Protein AF-A0A7C8MX41-F1 (afdb_monomer)

Secondary structure (DSSP, 8-state):
-------------------------SSSS-----HHHHHHHHHHHHHHHHHHTHHHHHHHHHHHTT-SSSHHHHTHHHHHHHHHHHHHH--HHHHHHHHHHHHHHHHHHHHHHHHHHHHHHHHHHHHHHHTTPPPPPHHHHHHHHHHHHSPP--S---PPPPGGGG---

Structure (mmCIF, N/CA/C/O backbone):
data_AF-A0A7C8MX41-F1
#
_entry.id   AF-A0A7C8MX41-F1
#
loop_
_atom_site.group_PDB
_atom_site.id
_atom_site.type_symbol
_atom_site.label_atom_id
_atom_site.label_alt_id
_atom_site.label_comp_id
_atom_site.label_asym_id
_atom_site.label_entity_id
_atom_site.label_seq_id
_atom_site.pdbx_PDB_ins_code
_atom_site.Cartn_x
_atom_site.Cartn_y
_atom_site.Cartn_z
_atom_site.occupancy
_atom_site.B_iso_or_equiv
_atom_site.auth_seq_id
_atom_site.auth_comp_id
_atom_site.auth_asym_id
_atom_site.auth_atom_id
_atom_site.pdbx_PDB_model_num
ATOM 1 N N . MET A 1 1 ? -53.679 -33.938 -28.945 1.00 41.41 1 MET A N 1
ATOM 2 C CA . MET A 1 1 ? -52.933 -34.762 -27.973 1.00 41.41 1 MET A CA 1
ATOM 3 C C . MET A 1 1 ? -52.220 -33.816 -27.026 1.00 41.41 1 MET A C 1
ATOM 5 O O . MET A 1 1 ? -51.396 -33.036 -27.479 1.00 41.41 1 MET A O 1
ATOM 9 N N . ALA A 1 2 ? -52.628 -33.807 -25.759 1.00 43.94 2 ALA A N 1
ATOM 10 C CA . ALA A 1 2 ? -51.945 -33.098 -24.685 1.00 43.94 2 ALA A CA 1
ATOM 11 C C . ALA A 1 2 ? -50.710 -33.892 -24.237 1.00 43.94 2 ALA A C 1
ATOM 13 O O . ALA A 1 2 ? -50.791 -35.120 -24.181 1.00 43.94 2 ALA A O 1
ATOM 14 N N . SER A 1 3 ? -49.621 -33.206 -23.879 1.00 41.03 3 SER A N 1
ATOM 15 C CA . SER A 1 3 ? -48.686 -33.615 -22.817 1.00 41.03 3 SER A CA 1
ATOM 16 C C . SER A 1 3 ? -47.558 -32.599 -22.617 1.00 41.03 3 SER A C 1
ATOM 18 O O . SER A 1 3 ? -46.949 -32.178 -23.591 1.00 41.03 3 SER A O 1
ATOM 20 N N . ALA A 1 4 ? -47.333 -32.291 -21.330 1.00 43.72 4 ALA A N 1
ATOM 21 C CA . ALA A 1 4 ? -46.097 -31.924 -20.619 1.00 43.72 4 ALA A CA 1
ATOM 22 C C . ALA A 1 4 ? -45.197 -30.818 -21.220 1.00 43.72 4 ALA A C 1
ATOM 24 O O . ALA A 1 4 ? -44.755 -30.895 -22.352 1.00 43.72 4 ALA A O 1
ATOM 25 N N . GLY A 1 5 ? -44.848 -29.747 -20.506 1.00 37.25 5 GLY A N 1
ATOM 26 C CA . GLY A 1 5 ? -44.386 -29.722 -19.118 1.00 37.25 5 GLY A CA 1
ATOM 27 C C . GLY A 1 5 ? -42.867 -29.526 -19.125 1.00 37.25 5 GLY A C 1
ATOM 28 O O . GLY A 1 5 ? -42.131 -30.468 -19.382 1.00 37.25 5 GLY A O 1
ATOM 29 N N . GLY A 1 6 ? -42.410 -28.301 -18.866 1.00 35.06 6 GLY A N 1
ATOM 30 C CA . GLY A 1 6 ? -40.990 -27.954 -18.805 1.00 35.06 6 GLY A CA 1
ATOM 31 C C . GLY A 1 6 ? -40.817 -26.555 -18.229 1.00 35.06 6 GLY A C 1
ATOM 32 O O . GLY A 1 6 ? -40.815 -25.574 -18.964 1.00 35.06 6 GLY A O 1
ATOM 33 N N . GLY A 1 7 ? -40.780 -26.467 -16.899 1.00 36.16 7 GLY A N 1
ATOM 34 C CA . GLY A 1 7 ? -40.458 -25.238 -16.184 1.00 36.16 7 GLY A CA 1
ATOM 35 C C . GLY A 1 7 ? -38.953 -25.007 -16.203 1.00 36.16 7 GLY A C 1
ATOM 36 O O . GLY A 1 7 ? -38.205 -25.814 -15.655 1.00 36.16 7 GLY A O 1
ATOM 37 N N . ASP A 1 8 ? -38.525 -23.903 -16.807 1.00 38.44 8 ASP A N 1
ATOM 38 C CA . ASP A 1 8 ? -37.132 -23.466 -16.786 1.00 38.44 8 ASP A CA 1
ATOM 39 C C . ASP A 1 8 ? -36.918 -22.538 -15.580 1.00 38.44 8 ASP A C 1
ATOM 41 O O . ASP A 1 8 ? -37.204 -21.339 -15.599 1.00 38.44 8 ASP A O 1
ATOM 45 N N . VAL A 1 9 ? -36.471 -23.134 -14.474 1.00 45.03 9 VAL A N 1
ATOM 46 C CA . VAL A 1 9 ? -35.800 -22.423 -13.384 1.00 45.03 9 VAL A CA 1
ATOM 47 C C . VAL A 1 9 ? -34.364 -22.191 -13.832 1.00 45.03 9 VAL A C 1
ATOM 49 O O . VAL A 1 9 ? -33.586 -23.134 -13.946 1.00 45.03 9 VAL A O 1
ATOM 52 N N . SER A 1 10 ? -33.985 -20.930 -14.035 1.00 40.22 10 SER A N 1
ATOM 53 C CA . SER A 1 10 ? -32.571 -20.582 -14.144 1.00 40.22 10 SER A CA 1
ATOM 54 C C . SER A 1 10 ? -32.270 -19.208 -13.554 1.00 40.22 10 SER A C 1
ATOM 56 O O . SER A 1 10 ? -32.368 -18.166 -14.191 1.00 40.22 10 SER A O 1
ATOM 58 N N . GLY A 1 11 ? -31.881 -19.248 -12.279 1.00 34.44 11 GLY A N 1
ATOM 59 C CA . GLY A 1 11 ? -30.587 -18.706 -11.884 1.00 34.44 11 GLY A CA 1
ATOM 60 C C . GLY A 1 11 ? -30.457 -17.191 -11.810 1.00 34.44 11 GLY A C 1
ATOM 61 O O . GLY A 1 11 ? -29.796 -16.569 -12.635 1.00 34.44 11 GLY A O 1
ATOM 62 N N . ASN A 1 12 ? -30.930 -16.634 -10.697 1.00 46.84 12 ASN A N 1
ATOM 63 C CA . ASN A 1 12 ? -30.376 -15.427 -10.091 1.00 46.84 12 ASN A CA 1
ATOM 64 C C . ASN A 1 12 ? -28.838 -15.535 -9.980 1.00 46.84 12 ASN A C 1
ATOM 66 O O . ASN A 1 12 ? -28.321 -16.200 -9.084 1.00 46.84 12 ASN A O 1
ATOM 70 N N . ARG A 1 13 ? -28.103 -14.856 -10.866 1.00 41.47 13 ARG A N 1
ATOM 71 C CA . ARG A 1 13 ? -26.689 -14.514 -10.661 1.00 41.47 13 ARG A CA 1
ATOM 72 C C . ARG A 1 13 ? -26.553 -12.998 -10.612 1.00 41.47 13 ARG A C 1
ATOM 74 O O . ARG A 1 13 ? -26.099 -12.368 -11.561 1.00 41.47 13 ARG A O 1
ATOM 81 N N . LYS A 1 14 ? -26.926 -12.406 -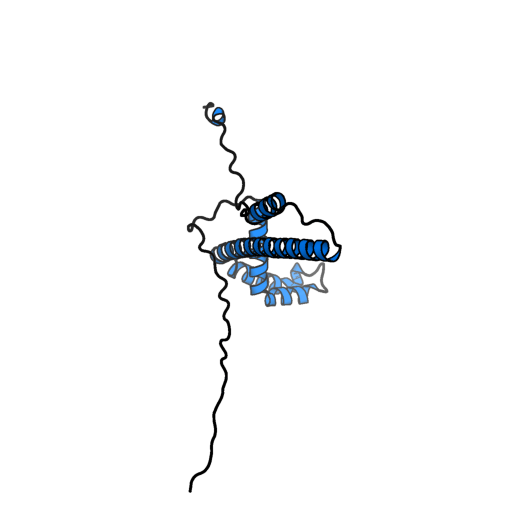9.476 1.00 35.84 14 LYS A N 1
ATOM 82 C CA . LYS A 1 14 ? -26.378 -11.104 -9.081 1.00 35.84 14 LYS A CA 1
ATOM 83 C C . LYS A 1 14 ? -24.910 -11.317 -8.706 1.00 35.84 14 LYS A C 1
ATOM 85 O O . LYS A 1 14 ? -24.591 -11.603 -7.558 1.00 35.84 14 LYS A O 1
ATOM 90 N N . GLY A 1 15 ? -24.034 -11.263 -9.708 1.00 34.91 15 GLY A N 1
ATOM 91 C CA . GLY A 1 15 ? -22.596 -11.137 -9.502 1.00 34.91 15 GLY A CA 1
ATOM 92 C C . GLY A 1 15 ? -22.319 -9.768 -8.895 1.00 34.91 15 GLY A C 1
ATOM 93 O O . GLY A 1 15 ? -22.565 -8.749 -9.534 1.00 34.91 15 GLY A O 1
ATOM 94 N N . GLY A 1 16 ? -21.890 -9.759 -7.634 1.00 36.50 16 GLY A N 1
ATOM 95 C CA . GLY A 1 16 ? -21.531 -8.551 -6.911 1.00 36.50 16 GLY A CA 1
ATOM 96 C C . GLY A 1 16 ? -20.286 -7.909 -7.507 1.00 36.50 16 GLY A C 1
ATOM 97 O O . GLY A 1 16 ? -19.197 -8.471 -7.427 1.00 36.50 16 GLY A O 1
ATOM 98 N N . ALA A 1 17 ? -20.451 -6.711 -8.054 1.00 33.41 17 ALA A N 1
ATOM 99 C CA . ALA A 1 17 ? -19.398 -5.715 -8.035 1.00 33.41 17 ALA A CA 1
ATOM 100 C C . ALA A 1 17 ? -19.534 -4.992 -6.693 1.00 33.41 17 ALA A C 1
ATOM 102 O O . ALA A 1 17 ? -20.446 -4.191 -6.496 1.00 33.41 17 ALA A O 1
ATOM 103 N N . VAL A 1 18 ? -18.675 -5.342 -5.738 1.00 39.62 18 VAL A N 1
ATOM 104 C CA . VAL A 1 18 ? -18.421 -4.468 -4.594 1.00 39.62 18 VAL A CA 1
ATOM 105 C C . VAL A 1 18 ? -17.577 -3.335 -5.165 1.00 39.62 18 VAL A C 1
ATOM 107 O O . VAL A 1 18 ? -16.356 -3.439 -5.243 1.00 39.62 18 VAL A O 1
ATOM 110 N N . GLU A 1 19 ? -18.237 -2.306 -5.695 1.00 37.84 19 GLU A N 1
ATOM 111 C CA . GLU A 1 19 ? -17.582 -1.017 -5.859 1.00 37.84 19 GLU A CA 1
ATOM 112 C C . GLU A 1 19 ? -17.216 -0.557 -4.452 1.00 37.84 19 GLU A C 1
ATOM 114 O O . GLU A 1 19 ? -18.085 -0.304 -3.618 1.00 37.84 19 GLU A O 1
ATOM 119 N N . ASP A 1 20 ? -15.913 -0.574 -4.179 1.00 42.22 20 ASP A N 1
ATOM 120 C CA . ASP A 1 20 ? -15.298 0.025 -3.007 1.00 42.22 20 ASP A CA 1
ATOM 121 C C . ASP A 1 20 ? -15.923 1.409 -2.808 1.00 42.22 20 ASP A C 1
ATOM 123 O O . ASP A 1 20 ? -15.867 2.260 -3.701 1.00 42.22 20 ASP A O 1
ATOM 127 N N . GLU A 1 21 ? -16.626 1.582 -1.690 1.00 43.78 21 GLU A N 1
ATOM 128 C CA . GLU A 1 21 ? -17.338 2.801 -1.329 1.00 43.78 21 GLU A CA 1
ATOM 129 C C . GLU A 1 21 ? -16.295 3.893 -1.061 1.00 43.78 21 GLU A C 1
ATOM 131 O O . GLU A 1 21 ? -15.916 4.166 0.080 1.00 43.78 21 GLU A O 1
ATOM 136 N N . ARG A 1 22 ? -15.773 4.474 -2.150 1.00 51.09 22 ARG A N 1
ATOM 137 C CA . ARG A 1 22 ? -14.782 5.548 -2.138 1.00 51.09 22 ARG A CA 1
ATOM 138 C C . ARG A 1 22 ? -15.382 6.709 -1.369 1.00 51.09 22 ARG A C 1
ATOM 140 O O . ARG A 1 22 ? -16.294 7.389 -1.842 1.00 51.09 22 ARG A O 1
ATOM 147 N N . LEU A 1 23 ? -14.889 6.898 -0.151 1.00 49.38 23 LEU A N 1
ATOM 148 C CA . LEU A 1 23 ? -15.375 7.936 0.741 1.00 49.38 23 LEU A CA 1
ATOM 149 C C . LEU A 1 23 ? -15.191 9.311 0.075 1.00 49.38 23 LEU A C 1
ATOM 151 O O . LEU A 1 23 ? -14.124 9.583 -0.480 1.00 49.38 23 LEU A O 1
ATOM 155 N N . PRO A 1 24 ? -16.197 10.201 0.139 1.00 48.41 24 PRO A N 1
ATOM 156 C CA . PRO A 1 24 ? -16.075 11.545 -0.400 1.00 48.41 24 PRO A CA 1
ATOM 157 C C . PRO A 1 24 ? -15.017 12.312 0.397 1.00 48.41 24 PRO A C 1
ATOM 159 O O . PRO A 1 24 ? -15.198 12.628 1.574 1.00 48.41 24 PRO A O 1
ATOM 162 N N . ILE A 1 25 ? -13.887 12.599 -0.245 1.00 53.09 25 ILE A N 1
ATOM 163 C CA . ILE A 1 25 ? -12.799 13.352 0.376 1.00 53.09 25 ILE A CA 1
ATOM 164 C C . ILE A 1 25 ? -13.235 14.820 0.514 1.00 53.09 25 ILE A C 1
ATOM 166 O O . ILE A 1 25 ? -13.727 15.403 -0.461 1.00 53.09 25 ILE A O 1
ATOM 170 N N . PRO A 1 26 ? -13.042 15.465 1.679 1.00 51.47 26 PRO A N 1
ATOM 171 C CA . PRO A 1 26 ? -13.351 16.877 1.846 1.00 51.47 26 PRO A CA 1
ATOM 172 C C . PRO A 1 26 ? -12.334 17.732 1.075 1.00 51.47 26 PRO A C 1
ATOM 174 O O . PRO A 1 26 ? -11.225 17.980 1.539 1.00 51.47 26 PRO A O 1
ATOM 177 N N . SER A 1 27 ? -12.758 18.232 -0.087 1.00 49.19 27 SER A N 1
ATOM 178 C CA . SER A 1 27 ? -12.031 19.150 -0.979 1.00 49.19 27 SER A CA 1
ATOM 179 C C . SER A 1 27 ? -10.771 18.586 -1.656 1.00 49.19 27 SER A C 1
ATOM 181 O O . SER A 1 27 ? -10.037 17.767 -1.117 1.00 49.19 27 SER A O 1
ATOM 183 N N . ARG A 1 28 ? -10.483 19.096 -2.861 1.00 55.78 28 ARG A N 1
ATOM 184 C CA . ARG A 1 28 ? -9.275 18.801 -3.660 1.00 55.78 28 ARG A CA 1
ATOM 185 C C . ARG A 1 28 ? -7.958 19.253 -3.009 1.00 55.78 28 ARG A C 1
ATOM 187 O O . ARG A 1 28 ? -6.903 19.083 -3.611 1.00 55.78 28 ARG A O 1
ATOM 194 N N . ASN A 1 29 ? -8.010 19.867 -1.828 1.00 54.84 29 ASN A N 1
ATOM 195 C CA . ASN A 1 29 ? -6.825 20.228 -1.070 1.00 54.84 29 ASN A CA 1
ATOM 196 C C . ASN A 1 29 ? -6.519 19.090 -0.082 1.00 54.84 29 ASN A C 1
ATOM 198 O O . ASN A 1 29 ? -7.325 18.866 0.825 1.00 54.84 29 ASN A O 1
ATOM 202 N N . PRO A 1 30 ? -5.406 18.351 -0.243 1.00 64.06 30 PRO A N 1
ATOM 203 C CA . PRO A 1 30 ? -5.109 17.223 0.625 1.00 64.06 30 PRO A CA 1
ATOM 204 C C . PRO A 1 30 ? -4.981 17.708 2.070 1.00 64.06 30 PRO A C 1
ATOM 206 O O . PRO A 1 30 ? -4.288 18.688 2.352 1.00 64.06 30 PRO A O 1
ATOM 209 N N . LEU A 1 31 ? -5.655 17.016 2.990 1.00 66.88 31 LEU A N 1
ATOM 210 C CA . LEU A 1 31 ? -5.500 17.256 4.422 1.00 66.88 31 LEU A CA 1
ATOM 211 C C . LEU A 1 31 ? -4.001 17.208 4.770 1.00 66.88 31 LEU A C 1
ATOM 213 O O . LEU A 1 31 ? -3.342 16.236 4.389 1.00 66.88 31 LEU A O 1
ATOM 217 N N . PRO A 1 32 ? -3.444 18.219 5.464 1.00 70.56 32 PRO A N 1
ATOM 218 C CA . PRO A 1 32 ? -2.033 18.216 5.820 1.00 70.56 32 PRO A CA 1
ATOM 219 C C . PRO A 1 32 ? -1.767 17.048 6.774 1.00 70.56 32 PRO A C 1
ATOM 221 O O . PRO A 1 32 ? -2.243 17.022 7.912 1.00 70.56 32 PRO A O 1
ATOM 224 N N . LEU A 1 33 ? -1.035 16.053 6.280 1.00 75.56 33 LEU A N 1
ATOM 225 C CA . LEU A 1 33 ? -0.643 14.873 7.035 1.00 75.56 33 LEU A CA 1
ATOM 226 C C . LEU A 1 33 ? 0.661 15.147 7.792 1.00 75.56 33 LEU A C 1
ATOM 228 O O . LEU A 1 33 ? 1.474 15.982 7.397 1.00 75.56 33 LEU A O 1
ATOM 232 N N . SER A 1 34 ? 0.884 14.440 8.902 1.00 81.94 34 SER A N 1
ATOM 233 C CA . SER A 1 34 ? 2.201 14.455 9.543 1.00 81.94 34 SER A CA 1
ATOM 234 C C . SER A 1 34 ? 3.237 13.786 8.634 1.00 81.94 34 SER A C 1
ATOM 236 O O . SER A 1 34 ? 2.907 12.881 7.870 1.00 81.94 34 SER A O 1
ATOM 238 N N . ALA A 1 35 ? 4.516 14.146 8.767 1.00 83.06 35 ALA A N 1
ATOM 239 C CA . ALA A 1 35 ? 5.590 13.558 7.954 1.00 83.06 35 ALA A CA 1
ATOM 240 C C . ALA A 1 35 ? 5.617 12.012 7.996 1.00 83.06 35 ALA A C 1
ATOM 242 O O . ALA A 1 35 ? 5.874 11.355 6.990 1.00 83.06 35 ALA A O 1
ATOM 243 N N . SER A 1 36 ? 5.293 11.418 9.149 1.00 84.06 36 SER A N 1
ATOM 244 C CA . SER A 1 36 ? 5.164 9.964 9.307 1.00 84.06 36 SER A CA 1
ATOM 245 C C . SER A 1 36 ? 3.974 9.361 8.552 1.00 84.06 36 SER A C 1
ATOM 247 O O . SER A 1 36 ? 4.068 8.240 8.061 1.00 84.06 36 SER A O 1
ATOM 249 N N . GLN A 1 37 ? 2.858 10.084 8.444 1.00 84.75 37 GLN A N 1
ATOM 250 C CA . GLN A 1 37 ? 1.676 9.654 7.695 1.00 84.75 37 GLN A CA 1
ATOM 251 C C . GLN A 1 37 ? 1.937 9.749 6.189 1.00 84.75 37 GLN A C 1
ATOM 253 O O . GLN A 1 37 ? 1.602 8.829 5.450 1.00 84.75 37 GLN A O 1
ATOM 258 N N . GLU A 1 38 ? 2.621 10.801 5.735 1.00 87.31 38 GLU A N 1
ATOM 259 C CA . GLU A 1 38 ? 3.045 10.917 4.336 1.00 87.31 38 GLU A CA 1
ATOM 260 C C . GLU A 1 38 ? 4.023 9.812 3.922 1.00 87.31 38 GLU A C 1
ATOM 262 O O . GLU A 1 38 ? 3.950 9.325 2.796 1.00 87.31 38 GLU A O 1
ATOM 267 N N . ALA A 1 39 ? 4.912 9.375 4.819 1.00 89.00 39 ALA A N 1
ATOM 268 C CA . ALA A 1 39 ? 5.784 8.231 4.558 1.00 89.00 39 ALA A CA 1
ATOM 269 C C . ALA A 1 39 ? 4.976 6.941 4.312 1.00 89.00 39 ALA A C 1
ATOM 271 O O . ALA A 1 39 ? 5.239 6.241 3.338 1.00 89.00 39 ALA A O 1
ATOM 272 N N . GLN A 1 40 ? 3.935 6.683 5.111 1.00 89.94 40 GLN A N 1
ATOM 273 C CA . GLN A 1 40 ? 3.05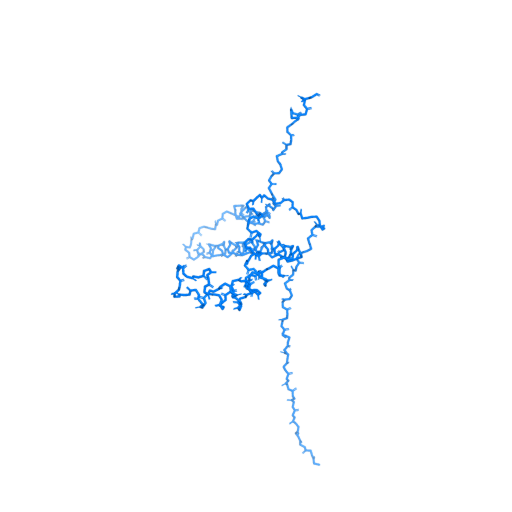3 5.523 4.914 1.00 89.94 40 GLN A CA 1
ATOM 274 C C . GLN A 1 40 ? 2.251 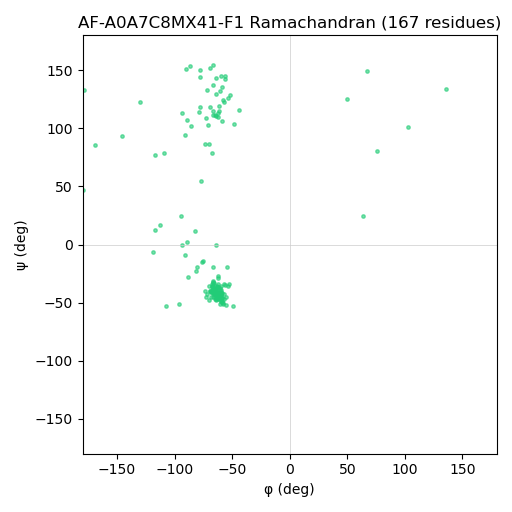5.614 3.610 1.00 89.94 40 GLN A C 1
ATOM 276 O O . GLN A 1 40 ? 2.079 4.617 2.915 1.00 89.94 40 GLN A O 1
ATOM 281 N N . VAL A 1 41 ? 1.792 6.810 3.234 1.00 91.25 41 VAL A N 1
ATOM 282 C CA . VAL A 1 41 ? 1.152 7.028 1.927 1.00 91.25 41 VAL A CA 1
ATOM 283 C C . VAL A 1 41 ? 2.131 6.719 0.791 1.00 91.25 41 VAL A C 1
ATOM 285 O O . VAL A 1 41 ? 1.765 6.042 -0.169 1.00 91.25 41 VAL A O 1
ATOM 288 N N . ARG A 1 42 ? 3.393 7.155 0.903 1.00 91.50 42 ARG A N 1
ATOM 289 C CA . ARG A 1 42 ? 4.438 6.843 -0.088 1.00 91.50 42 ARG A CA 1
ATOM 290 C C . ARG A 1 42 ? 4.713 5.345 -0.184 1.00 91.50 42 ARG A C 1
ATOM 292 O O . ARG A 1 42 ? 5.003 4.859 -1.272 1.00 91.50 42 ARG A O 1
ATOM 299 N N . GLU A 1 43 ? 4.621 4.602 0.915 1.00 92.62 43 GLU A N 1
ATOM 300 C CA . GLU A 1 43 ? 4.744 3.140 0.900 1.00 92.62 43 GLU A CA 1
ATOM 301 C C . GLU A 1 43 ? 3.615 2.485 0.098 1.00 92.62 43 GLU A C 1
ATOM 303 O O . GLU A 1 43 ? 3.903 1.665 -0.776 1.00 92.62 43 GLU A O 1
ATOM 308 N N . VAL A 1 44 ? 2.360 2.895 0.322 1.00 93.00 44 VAL A N 1
ATOM 309 C CA . VAL A 1 44 ? 1.191 2.420 -0.446 1.00 93.00 44 VAL A CA 1
ATOM 310 C C . VAL A 1 44 ? 1.332 2.774 -1.928 1.00 93.00 44 VAL A C 1
ATOM 312 O O . VAL A 1 44 ? 1.165 1.914 -2.793 1.00 93.00 44 VAL A O 1
ATOM 315 N N . PHE A 1 45 ? 1.724 4.013 -2.230 1.00 93.81 45 PHE A N 1
ATOM 316 C CA . PHE A 1 45 ? 1.983 4.473 -3.594 1.00 93.81 45 PHE A CA 1
ATOM 317 C C . PHE A 1 45 ? 3.059 3.628 -4.289 1.00 93.81 45 PHE A C 1
ATOM 319 O O . PHE A 1 45 ? 2.832 3.092 -5.373 1.00 93.81 45 PHE A O 1
ATOM 326 N N . ASN A 1 46 ? 4.212 3.441 -3.645 1.00 92.69 46 ASN A N 1
ATOM 327 C CA . ASN A 1 46 ? 5.301 2.643 -4.199 1.00 92.69 46 ASN A CA 1
ATOM 328 C C . ASN A 1 46 ? 4.898 1.173 -4.377 1.00 92.69 46 ASN A C 1
ATOM 330 O O . ASN A 1 46 ? 5.321 0.539 -5.340 1.00 92.69 46 ASN A O 1
ATOM 334 N N . ALA A 1 47 ? 4.095 0.614 -3.468 1.00 93.69 47 ALA A N 1
ATOM 335 C CA . ALA A 1 47 ? 3.569 -0.740 -3.609 1.00 93.69 47 ALA A CA 1
ATOM 336 C C . ALA A 1 47 ? 2.670 -0.867 -4.849 1.00 93.69 47 ALA A C 1
ATOM 338 O O . ALA A 1 47 ? 2.834 -1.810 -5.621 1.00 93.69 47 ALA A O 1
ATOM 339 N N . ARG A 1 48 ? 1.792 0.112 -5.095 1.00 92.12 48 ARG A N 1
ATOM 340 C CA . ARG A 1 48 ? 0.922 0.131 -6.277 1.00 92.12 48 ARG A CA 1
ATOM 341 C C . ARG A 1 48 ? 1.707 0.297 -7.580 1.00 92.12 48 ARG A C 1
ATOM 343 O O . ARG A 1 48 ? 1.488 -0.461 -8.520 1.00 92.12 48 ARG A O 1
ATOM 350 N N . VAL A 1 49 ? 2.667 1.222 -7.631 1.00 93.75 49 VAL A N 1
ATOM 351 C CA . VAL A 1 49 ? 3.537 1.399 -8.811 1.00 93.75 49 VAL A CA 1
ATOM 352 C C . VAL A 1 49 ? 4.303 0.108 -9.118 1.00 93.75 49 VAL A C 1
ATOM 354 O O . VAL A 1 49 ? 4.371 -0.315 -10.271 1.00 93.75 49 VAL A O 1
ATOM 357 N N . ARG A 1 50 ? 4.818 -0.577 -8.089 1.00 93.31 50 ARG A N 1
ATOM 358 C CA . ARG A 1 50 ? 5.475 -1.883 -8.260 1.00 93.31 50 ARG A CA 1
ATOM 359 C C . ARG A 1 50 ? 4.518 -2.978 -8.725 1.00 93.31 50 ARG A C 1
ATOM 361 O O . ARG A 1 50 ? 4.951 -3.854 -9.462 1.00 93.31 50 ARG A O 1
ATOM 368 N N . ALA A 1 51 ? 3.249 -2.935 -8.323 1.00 93.75 51 ALA A N 1
ATOM 369 C CA . ALA A 1 51 ? 2.243 -3.878 -8.803 1.00 93.75 51 ALA A CA 1
ATOM 370 C C . ALA A 1 51 ? 1.955 -3.691 -10.303 1.00 93.75 51 ALA A C 1
ATOM 372 O O . ALA A 1 51 ? 1.821 -4.680 -11.016 1.00 93.75 51 ALA A O 1
ATOM 373 N N . HIS A 1 52 ? 1.928 -2.449 -10.799 1.00 92.94 52 HIS A N 1
ATOM 374 C CA . HIS A 1 52 ? 1.787 -2.173 -12.234 1.00 92.94 52 HIS A CA 1
ATOM 375 C C . HIS A 1 52 ? 3.015 -2.603 -13.044 1.00 92.94 52 HIS A C 1
ATOM 377 O O . HIS A 1 52 ? 2.867 -3.176 -14.116 1.00 92.94 52 HIS A O 1
ATOM 383 N N . CYS A 1 53 ? 4.219 -2.387 -12.510 1.00 95.75 53 CYS A N 1
ATOM 384 C CA . CYS A 1 53 ? 5.483 -2.736 -13.168 1.00 95.75 53 CYS A CA 1
ATOM 385 C C . CYS A 1 53 ? 6.027 -4.118 -12.765 1.00 95.75 53 CYS A C 1
ATOM 387 O O . CYS A 1 53 ? 7.238 -4.346 -12.812 1.00 95.75 53 CYS A O 1
ATOM 389 N N . ALA A 1 54 ? 5.161 -5.039 -12.327 1.00 96.00 54 ALA A N 1
ATOM 390 C CA . ALA A 1 54 ? 5.582 -6.323 -11.767 1.00 96.00 54 ALA A CA 1
ATOM 391 C C . ALA A 1 54 ? 6.398 -7.168 -12.761 1.00 96.00 54 ALA A C 1
ATOM 393 O O . ALA A 1 54 ? 7.363 -7.821 -12.359 1.00 96.00 54 ALA A O 1
ATOM 394 N N . ASP A 1 55 ? 6.058 -7.110 -14.049 1.00 95.94 55 ASP A N 1
ATOM 395 C CA . ASP A 1 55 ? 6.738 -7.872 -15.099 1.00 95.94 55 ASP A CA 1
ATOM 396 C C . ASP A 1 55 ? 8.173 -7.378 -15.335 1.00 95.94 55 ASP A C 1
ATOM 398 O O . ASP A 1 55 ? 9.108 -8.182 -15.356 1.00 95.94 55 ASP A O 1
ATOM 402 N N . ASP A 1 56 ? 8.380 -6.059 -15.411 1.00 94.81 56 ASP A N 1
ATOM 403 C CA . ASP A 1 56 ? 9.716 -5.471 -15.571 1.00 94.81 56 ASP A CA 1
ATOM 4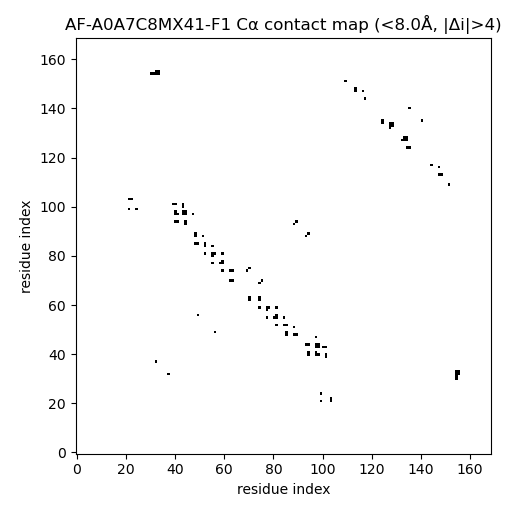04 C C . ASP A 1 56 ? 10.591 -5.696 -14.331 1.00 94.81 56 ASP A C 1
ATOM 406 O O . ASP A 1 56 ? 11.783 -6.004 -14.440 1.00 94.81 56 ASP A O 1
ATOM 410 N N . ILE A 1 57 ? 9.996 -5.593 -13.136 1.00 95.12 57 ILE A N 1
ATOM 411 C CA . ILE A 1 57 ? 10.677 -5.889 -11.868 1.00 95.12 57 ILE A CA 1
ATOM 412 C C . ILE A 1 57 ? 11.101 -7.356 -11.833 1.00 95.12 57 ILE A C 1
ATOM 414 O O . ILE A 1 57 ? 12.222 -7.665 -11.422 1.00 95.12 57 ILE A O 1
ATOM 418 N N . LYS A 1 58 ? 10.234 -8.268 -12.283 1.00 96.00 58 LYS A N 1
ATOM 419 C CA . LYS A 1 58 ? 10.539 -9.696 -12.352 1.00 96.00 58 LYS A CA 1
ATOM 420 C C . LYS A 1 58 ? 11.658 -9.977 -13.350 1.00 96.00 58 LYS A C 1
ATOM 422 O O . LYS A 1 58 ? 12.603 -10.672 -12.990 1.00 96.00 58 LYS A O 1
ATOM 427 N N . ALA A 1 59 ? 11.619 -9.389 -14.544 1.00 95.12 59 ALA A N 1
ATOM 428 C CA . ALA A 1 59 ? 12.679 -9.542 -15.539 1.00 95.12 59 ALA A CA 1
ATOM 429 C C . ALA A 1 59 ? 14.039 -9.042 -15.014 1.00 95.12 59 ALA A C 1
ATOM 431 O O . ALA A 1 59 ? 15.064 -9.715 -15.169 1.00 95.12 59 ALA A O 1
ATOM 432 N N . PHE A 1 60 ? 14.057 -7.894 -14.328 1.00 94.88 60 PHE A N 1
ATOM 433 C CA . PHE A 1 60 ? 15.261 -7.390 -13.667 1.00 94.88 60 PHE A CA 1
ATOM 434 C C . PHE A 1 60 ? 15.739 -8.328 -12.546 1.00 94.88 60 PHE A C 1
ATOM 436 O O . PHE A 1 60 ? 16.927 -8.654 -12.488 1.00 94.88 60 PHE A O 1
ATOM 443 N N . ALA A 1 61 ? 14.827 -8.809 -11.696 1.00 95.06 61 ALA A N 1
ATOM 444 C CA . ALA A 1 61 ? 15.142 -9.736 -10.612 1.00 95.06 61 ALA A CA 1
ATOM 445 C C . ALA A 1 61 ? 15.713 -11.060 -11.139 1.00 95.06 61 ALA A C 1
ATOM 447 O O . ALA A 1 61 ? 16.694 -11.560 -10.593 1.00 95.06 61 ALA A O 1
ATOM 448 N N . ASP A 1 62 ? 15.152 -11.594 -12.225 1.00 95.00 62 ASP A N 1
ATOM 449 C CA . ASP A 1 62 ? 15.611 -12.819 -12.878 1.00 95.00 62 ASP A CA 1
ATOM 450 C C . ASP A 1 62 ? 17.055 -12.671 -13.393 1.00 95.00 62 ASP A C 1
ATOM 452 O O . ASP A 1 62 ? 17.879 -13.563 -13.176 1.00 95.00 62 ASP A O 1
ATOM 456 N N . CYS A 1 63 ? 17.403 -11.519 -13.980 1.00 93.81 63 CYS A N 1
ATOM 457 C CA . CYS A 1 63 ? 18.778 -11.205 -14.388 1.00 93.81 63 CYS A CA 1
ATOM 458 C C . CYS A 1 63 ? 19.728 -11.020 -13.190 1.00 93.81 63 CYS A C 1
ATOM 460 O O . CYS A 1 63 ? 20.900 -11.408 -13.252 1.00 93.81 63 CYS A O 1
ATOM 462 N N . ALA A 1 64 ? 19.230 -10.442 -12.093 1.00 94.56 64 ALA A N 1
ATOM 463 C CA . ALA A 1 64 ? 20.014 -10.137 -10.900 1.00 94.56 64 ALA A CA 1
ATOM 464 C C . ALA A 1 64 ? 20.237 -11.341 -9.965 1.00 94.56 64 ALA A C 1
ATOM 466 O O . ALA A 1 64 ? 21.185 -11.306 -9.185 1.00 94.56 64 ALA A O 1
ATOM 467 N N . ARG A 1 65 ? 19.443 -12.426 -10.041 1.00 92.31 65 ARG A N 1
ATOM 468 C CA . ARG A 1 65 ? 19.530 -13.553 -9.079 1.00 92.31 65 ARG A CA 1
ATOM 469 C C . ARG A 1 65 ? 20.932 -14.143 -8.908 1.00 92.31 65 ARG A C 1
ATOM 471 O O . ARG A 1 65 ? 21.269 -14.565 -7.810 1.00 92.31 65 ARG A O 1
ATOM 478 N N . ASN A 1 66 ? 21.739 -14.161 -9.970 1.00 88.19 66 ASN A N 1
ATOM 479 C CA . ASN A 1 66 ? 23.061 -14.803 -9.977 1.00 88.19 66 ASN A CA 1
ATOM 480 C C . ASN A 1 66 ? 24.219 -13.822 -10.214 1.00 88.19 66 ASN A C 1
ATOM 482 O O . ASN A 1 66 ? 25.337 -14.233 -10.521 1.00 88.19 66 ASN A O 1
ATOM 486 N N . ARG A 1 67 ? 23.963 -12.515 -10.140 1.00 89.38 67 ARG A N 1
ATOM 487 C CA . ARG A 1 67 ? 24.957 -11.471 -10.408 1.00 89.38 67 ARG A CA 1
ATOM 488 C C . ARG A 1 67 ? 24.899 -10.509 -9.238 1.00 89.38 67 ARG A C 1
ATOM 490 O O . ARG A 1 67 ? 23.836 -9.989 -8.965 1.00 89.38 67 ARG A O 1
ATOM 497 N N . THR A 1 68 ? 26.004 -10.277 -8.539 1.00 87.50 68 THR A N 1
ATOM 498 C CA . THR A 1 68 ? 26.067 -9.301 -7.433 1.00 87.50 68 THR A CA 1
ATOM 499 C C . THR A 1 68 ? 26.848 -8.065 -7.861 1.00 87.50 68 THR A C 1
ATOM 501 O O . THR A 1 68 ? 26.333 -6.953 -7.828 1.00 87.50 68 THR A O 1
ATOM 504 N N . PHE A 1 69 ? 28.063 -8.266 -8.371 1.00 92.25 69 PHE A N 1
ATOM 505 C CA . PHE A 1 69 ? 28.958 -7.179 -8.779 1.00 92.25 69 PHE A CA 1
ATOM 506 C C . PHE A 1 69 ? 28.756 -6.724 -10.231 1.00 92.25 69 PHE A C 1
ATOM 508 O O . PHE A 1 69 ? 28.990 -5.564 -10.557 1.00 92.25 69 PHE A O 1
ATOM 515 N N . SER A 1 70 ? 28.291 -7.614 -11.114 1.00 94.12 70 SER A N 1
ATOM 516 C CA . SER A 1 70 ? 28.124 -7.321 -12.545 1.00 94.12 70 SER A CA 1
ATOM 517 C C . SER A 1 70 ? 26.724 -6.828 -12.934 1.00 94.12 70 SER A C 1
ATOM 519 O O . SER A 1 70 ? 26.509 -6.499 -14.100 1.00 94.12 70 SER A O 1
ATOM 521 N N . ILE A 1 71 ? 25.783 -6.714 -11.984 1.00 93.50 71 ILE A N 1
ATOM 522 C CA . ILE A 1 71 ? 24.407 -6.224 -12.213 1.00 93.50 71 ILE A CA 1
ATOM 523 C C . ILE A 1 71 ? 24.354 -4.901 -12.997 1.00 93.50 71 ILE A C 1
ATOM 525 O O . ILE A 1 71 ? 23.644 -4.862 -14.007 1.00 93.50 71 ILE A O 1
ATOM 529 N N . PRO A 1 72 ? 25.069 -3.822 -12.596 1.00 90.69 72 PRO A N 1
ATOM 530 C CA . PRO A 1 72 ? 24.862 -2.503 -13.200 1.00 90.69 72 PRO A CA 1
ATOM 531 C C . PRO A 1 72 ? 25.282 -2.441 -14.672 1.00 90.69 72 PRO A C 1
ATOM 533 O O . PRO A 1 72 ? 24.827 -1.561 -15.401 1.00 90.69 72 PRO A O 1
ATOM 536 N N . PHE A 1 73 ? 26.119 -3.379 -15.118 1.00 93.44 73 PHE A N 1
ATOM 537 C CA . PHE A 1 73 ? 26.546 -3.501 -16.508 1.00 93.44 73 PHE A CA 1
ATOM 538 C C . PHE A 1 73 ? 25.693 -4.526 -17.255 1.00 93.44 73 PHE A C 1
ATOM 540 O O . PHE A 1 73 ? 25.127 -4.228 -18.303 1.00 93.44 73 PHE A O 1
ATOM 547 N N . ALA A 1 74 ? 25.556 -5.725 -16.691 1.00 93.38 74 ALA A N 1
ATOM 548 C CA . ALA A 1 74 ? 24.994 -6.871 -17.388 1.00 93.38 74 ALA A CA 1
ATOM 549 C C . ALA A 1 74 ? 23.453 -6.888 -17.408 1.00 93.38 74 ALA A C 1
ATOM 551 O O . ALA A 1 74 ? 22.870 -7.501 -18.295 1.00 93.38 74 ALA A O 1
ATOM 552 N N . CYS A 1 75 ? 22.797 -6.206 -16.463 1.00 95.31 75 CYS A N 1
ATOM 553 C CA . CYS A 1 75 ? 21.337 -6.046 -16.399 1.00 95.31 75 CYS A CA 1
ATOM 554 C C . CYS A 1 75 ? 20.903 -4.586 -16.638 1.00 95.31 75 CYS A C 1
ATOM 556 O O . CYS A 1 75 ? 19.773 -4.211 -16.324 1.00 95.31 75 CYS A O 1
ATOM 558 N N . ARG A 1 76 ? 21.788 -3.743 -17.197 1.00 94.88 76 ARG A N 1
ATOM 559 C CA . ARG A 1 76 ? 21.556 -2.301 -17.385 1.00 94.88 76 ARG A CA 1
ATOM 560 C C . ARG A 1 76 ? 20.283 -2.000 -18.176 1.00 94.88 76 ARG A C 1
ATOM 562 O O . ARG A 1 76 ? 19.515 -1.131 -17.779 1.00 94.88 76 ARG A O 1
ATOM 569 N N . ALA A 1 77 ? 20.059 -2.716 -19.278 1.00 95.25 77 ALA A N 1
ATOM 570 C CA . ALA A 1 77 ? 18.886 -2.521 -20.130 1.00 95.25 77 ALA A CA 1
ATOM 571 C C . ALA A 1 77 ? 17.575 -2.801 -19.374 1.00 95.25 77 ALA A C 1
ATOM 573 O O . ALA A 1 77 ? 16.655 -1.990 -19.422 1.00 95.25 77 ALA A O 1
ATOM 574 N N . LEU A 1 78 ? 17.531 -3.896 -18.607 1.00 94.62 78 LEU A N 1
ATOM 575 C CA . LEU A 1 78 ? 16.373 -4.273 -17.790 1.00 94.62 78 LEU A CA 1
ATOM 576 C C . LEU A 1 78 ? 16.133 -3.285 -16.640 1.00 94.62 78 LEU A C 1
ATOM 578 O O . LEU A 1 78 ? 14.991 -2.958 -16.340 1.00 94.62 78 LEU A O 1
ATOM 582 N N . SER A 1 79 ? 17.200 -2.750 -16.034 1.00 93.56 79 SER A N 1
ATOM 583 C CA . SER A 1 79 ? 17.083 -1.698 -15.016 1.00 93.56 79 SER A CA 1
ATOM 5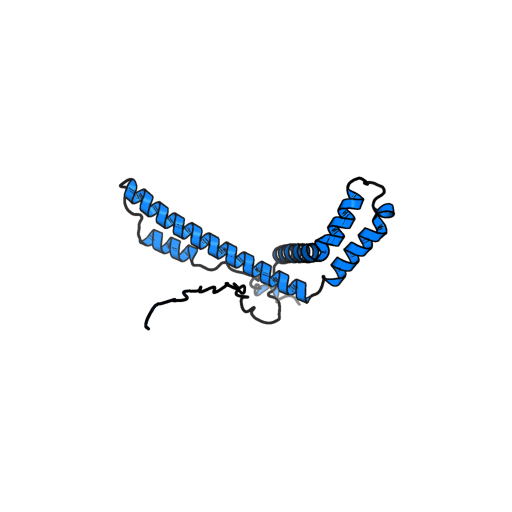84 C C . SER A 1 79 ? 16.463 -0.417 -15.584 1.00 93.56 79 SER A C 1
ATOM 586 O O . SER A 1 79 ? 15.587 0.168 -14.950 1.00 93.56 79 SER A O 1
ATOM 588 N N . HIS A 1 80 ? 16.860 -0.003 -16.793 1.00 95.38 80 HIS A N 1
ATOM 589 C CA . HIS A 1 80 ? 16.253 1.148 -17.470 1.00 95.38 80 HIS A CA 1
ATOM 590 C C . HIS A 1 80 ? 14.795 0.899 -17.845 1.00 95.38 80 HIS A C 1
ATOM 592 O O . HIS A 1 80 ? 13.972 1.777 -17.614 1.00 95.38 80 HIS A O 1
ATOM 598 N N . ALA A 1 81 ? 14.462 -0.286 -18.362 1.00 95.38 81 ALA A N 1
ATOM 599 C CA . ALA A 1 81 ? 13.080 -0.657 -18.670 1.00 95.38 81 ALA A CA 1
ATOM 600 C C . ALA A 1 81 ? 12.181 -0.570 -17.422 1.00 95.38 81 ALA A C 1
ATOM 602 O O . ALA A 1 81 ? 11.183 0.149 -17.432 1.00 95.38 81 ALA A O 1
ATOM 603 N N . MET A 1 82 ? 12.610 -1.182 -16.312 1.00 94.81 82 MET A N 1
ATOM 604 C CA . MET A 1 82 ? 11.907 -1.122 -15.027 1.00 94.81 82 MET A CA 1
ATOM 605 C C . MET A 1 82 ? 11.740 0.319 -14.521 1.00 94.81 82 MET A C 1
ATOM 607 O O . MET A 1 82 ? 10.650 0.712 -14.109 1.00 94.81 82 MET A O 1
ATOM 611 N N . ASN A 1 83 ? 12.802 1.129 -14.567 1.00 94.44 83 ASN A N 1
ATOM 612 C CA . ASN A 1 83 ? 12.741 2.525 -14.131 1.00 94.44 83 ASN A CA 1
ATOM 613 C C . ASN A 1 83 ? 11.806 3.365 -15.009 1.00 94.44 83 ASN A C 1
ATOM 615 O O . ASN A 1 83 ? 11.062 4.189 -14.483 1.00 94.44 83 ASN A O 1
ATOM 619 N N . ASN A 1 84 ? 11.801 3.135 -16.322 1.00 95.81 84 ASN A N 1
ATOM 620 C CA . ASN A 1 84 ? 10.905 3.822 -17.247 1.00 95.81 84 ASN A CA 1
ATOM 621 C C . ASN A 1 84 ? 9.435 3.484 -16.966 1.00 95.81 84 ASN A C 1
ATOM 623 O O . ASN A 1 84 ? 8.611 4.396 -16.941 1.00 95.81 84 ASN A O 1
ATOM 627 N N . CYS A 1 85 ? 9.112 2.216 -16.679 1.00 95.19 85 CYS A N 1
ATOM 628 C CA . CYS A 1 85 ? 7.762 1.835 -16.255 1.00 95.19 85 CYS A CA 1
ATOM 629 C C . CYS A 1 85 ? 7.364 2.545 -14.953 1.00 95.19 85 CYS A C 1
ATOM 631 O O . CYS A 1 85 ? 6.300 3.163 -14.876 1.00 95.19 85 CYS A O 1
ATOM 633 N N . MET A 1 86 ? 8.241 2.530 -13.939 1.00 92.94 86 MET A N 1
ATOM 634 C CA . MET A 1 86 ? 7.954 3.190 -12.661 1.00 92.94 86 MET A CA 1
ATOM 635 C C . MET A 1 86 ? 7.718 4.694 -12.834 1.00 92.94 86 MET A C 1
ATOM 637 O O . MET A 1 86 ? 6.797 5.236 -12.228 1.00 92.94 86 MET A O 1
ATOM 641 N N . LEU A 1 87 ? 8.504 5.365 -13.682 1.00 93.19 87 LEU A N 1
ATOM 642 C CA . LEU A 1 87 ? 8.331 6.786 -13.990 1.00 93.19 87 LEU A CA 1
ATOM 643 C C . LEU A 1 87 ? 7.014 7.072 -14.723 1.00 93.19 87 LEU A C 1
ATOM 645 O O . LEU A 1 87 ? 6.368 8.073 -14.423 1.00 93.19 87 LEU A O 1
ATOM 649 N N . ALA A 1 88 ? 6.587 6.195 -15.636 1.00 92.81 88 ALA A N 1
ATOM 650 C CA . ALA A 1 88 ? 5.326 6.351 -16.361 1.00 92.81 88 ALA A CA 1
ATOM 651 C C . ALA A 1 88 ? 4.099 6.276 -15.432 1.00 92.81 88 ALA A C 1
ATOM 653 O O . ALA A 1 88 ? 3.128 7.006 -15.628 1.00 92.81 88 ALA A O 1
ATOM 654 N N . HIS A 1 89 ? 4.153 5.433 -14.396 1.00 90.50 89 HIS A N 1
ATOM 655 C CA . 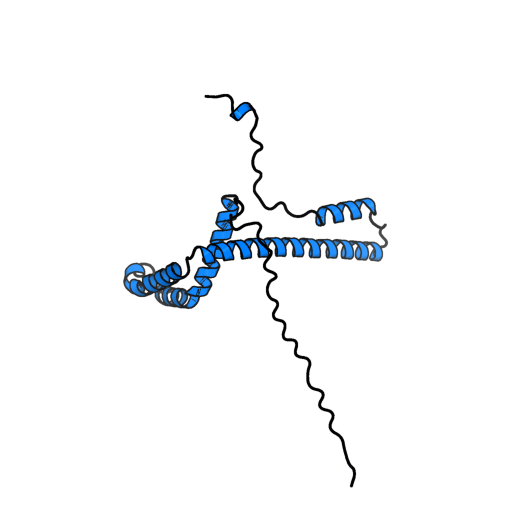HIS A 1 89 ? 3.071 5.283 -13.418 1.00 90.50 89 HIS A CA 1
ATOM 656 C C . HIS A 1 89 ? 3.195 6.204 -12.198 1.00 90.50 89 HIS A C 1
ATOM 658 O O . HIS A 1 89 ? 2.240 6.329 -11.429 1.00 90.50 89 HIS A O 1
ATOM 664 N N . ALA A 1 90 ? 4.322 6.902 -12.031 1.00 90.38 90 ALA A N 1
ATOM 665 C CA . ALA A 1 90 ? 4.549 7.842 -10.937 1.00 90.38 90 ALA A CA 1
ATOM 666 C C . ALA A 1 90 ? 3.832 9.191 -11.152 1.00 90.38 90 ALA A C 1
ATOM 668 O O . ALA A 1 90 ? 4.444 10.259 -11.137 1.00 90.38 90 ALA A O 1
ATOM 669 N N . THR A 1 91 ? 2.517 9.151 -11.369 1.00 89.94 91 THR A N 1
ATOM 670 C CA . THR A 1 91 ? 1.702 10.347 -11.609 1.00 89.94 91 THR A CA 1
ATOM 671 C C . THR A 1 91 ? 1.154 10.936 -10.302 1.00 89.94 91 THR A C 1
ATOM 673 O O . THR A 1 91 ? 0.876 10.193 -9.356 1.00 89.94 91 THR A O 1
ATOM 676 N N . PRO A 1 92 ? 0.916 12.262 -10.236 1.00 87.12 92 PRO A N 1
ATOM 677 C CA . PRO A 1 92 ? 0.237 12.879 -9.094 1.00 87.12 92 PRO A CA 1
ATOM 678 C C . PRO A 1 92 ? -1.148 12.275 -8.821 1.00 87.12 92 PRO A C 1
ATOM 680 O O . PRO A 1 92 ? -1.527 12.101 -7.668 1.00 87.12 92 PRO A O 1
ATOM 683 N N . ALA A 1 93 ? -1.868 11.878 -9.875 1.00 86.25 93 ALA A N 1
ATOM 684 C CA . ALA A 1 93 ? -3.167 11.222 -9.753 1.00 86.25 93 ALA A CA 1
ATOM 685 C C . ALA A 1 93 ? -3.069 9.859 -9.046 1.00 86.25 93 ALA A C 1
ATOM 687 O O . ALA A 1 93 ? -3.904 9.550 -8.200 1.00 86.25 93 ALA A O 1
ATOM 688 N N . GLU A 1 94 ? -2.040 9.056 -9.338 1.00 86.50 94 GLU A N 1
ATOM 689 C CA . GLU A 1 94 ? -1.799 7.810 -8.599 1.00 86.50 94 GLU A CA 1
ATOM 690 C C . GLU A 1 94 ? -1.411 8.064 -7.142 1.00 86.50 94 GLU A C 1
ATOM 692 O O . GLU A 1 94 ? -1.795 7.300 -6.259 1.00 86.50 94 GLU A O 1
ATOM 697 N N . HIS A 1 95 ? -0.704 9.159 -6.864 1.00 86.81 95 HIS A N 1
ATOM 698 C CA . HIS A 1 95 ? -0.383 9.548 -5.494 1.00 86.81 95 HIS A CA 1
ATOM 699 C C . HIS A 1 95 ? -1.638 9.933 -4.691 1.00 86.81 95 HIS A C 1
ATOM 701 O O . HIS A 1 95 ? -1.751 9.572 -3.519 1.00 86.81 95 HIS A O 1
ATOM 707 N N . ASP A 1 96 ? -2.600 10.629 -5.300 1.00 88.19 96 ASP A N 1
ATOM 708 C CA . ASP A 1 96 ? -3.871 10.962 -4.644 1.00 88.19 96 ASP A CA 1
ATOM 709 C C . ASP A 1 96 ? -4.752 9.727 -4.433 1.00 88.19 96 ASP A C 1
ATOM 711 O O . ASP A 1 96 ? -5.274 9.529 -3.337 1.00 88.19 96 ASP A O 1
ATOM 715 N N . ARG A 1 97 ? -4.805 8.810 -5.404 1.00 87.44 97 ARG A N 1
ATOM 716 C CA . ARG A 1 97 ? -5.480 7.519 -5.209 1.00 87.44 97 ARG A CA 1
ATOM 717 C C . ARG A 1 97 ? -4.813 6.675 -4.115 1.00 87.44 97 ARG A C 1
ATOM 719 O O . ARG A 1 97 ? -5.493 6.014 -3.344 1.00 87.44 97 ARG A O 1
ATOM 726 N N . ALA A 1 98 ? -3.486 6.706 -4.001 1.00 90.00 98 ALA A N 1
ATOM 727 C CA . ALA A 1 98 ? -2.786 6.020 -2.914 1.00 90.00 98 ALA A CA 1
ATOM 728 C C . ALA A 1 98 ? -3.094 6.637 -1.536 1.00 90.00 98 ALA A C 1
ATOM 730 O O . ALA A 1 98 ? -3.131 5.919 -0.535 1.00 90.00 98 ALA A O 1
ATOM 731 N N . ARG A 1 99 ? -3.347 7.954 -1.466 1.00 87.06 99 ARG A N 1
ATOM 732 C CA . ARG A 1 99 ? -3.864 8.597 -0.245 1.00 87.06 99 ARG A CA 1
ATOM 733 C C . ARG A 1 99 ? -5.251 8.069 0.098 1.00 87.06 99 ARG A C 1
ATOM 735 O O . ARG A 1 99 ? -5.473 7.717 1.253 1.00 87.06 99 ARG A O 1
ATOM 742 N N . GLU A 1 100 ? -6.152 8.003 -0.881 1.00 85.69 100 GLU A N 1
ATOM 743 C CA . GLU A 1 100 ? -7.511 7.465 -0.717 1.00 85.69 100 GLU A CA 1
ATOM 744 C C . GLU A 1 100 ? -7.487 6.043 -0.156 1.00 85.69 100 GLU A C 1
ATOM 746 O O . GLU A 1 100 ? -8.075 5.793 0.896 1.00 85.69 100 GLU A O 1
ATOM 751 N N . ASP A 1 101 ? -6.719 5.150 -0.780 1.00 88.81 101 ASP A N 1
ATOM 752 C CA . ASP A 1 101 ? -6.516 3.777 -0.314 1.00 88.81 101 ASP A CA 1
ATOM 753 C C . ASP A 1 101 ? -5.956 3.725 1.114 1.00 88.81 101 ASP A C 1
ATOM 755 O O . ASP A 1 101 ? -6.383 2.921 1.947 1.00 88.81 101 ASP A O 1
ATOM 759 N N . TRP A 1 102 ? -4.984 4.587 1.430 1.00 89.69 102 TRP A N 1
ATOM 760 C CA . TRP A 1 102 ? -4.407 4.635 2.770 1.00 89.69 102 TRP A CA 1
ATOM 761 C C . TRP A 1 102 ? -5.458 5.039 3.813 1.00 89.69 102 TRP A C 1
ATOM 763 O O . TRP A 1 102 ? -5.553 4.391 4.861 1.00 89.69 102 TRP A O 1
ATOM 773 N N . PHE A 1 103 ? -6.293 6.041 3.517 1.00 86.50 103 PHE A N 1
ATOM 774 C CA . PHE A 1 103 ? -7.414 6.420 4.379 1.00 86.50 103 PHE A CA 1
ATOM 775 C C . PHE A 1 103 ? -8.459 5.301 4.483 1.00 86.50 103 PHE A C 1
ATOM 777 O O . PHE A 1 103 ? -8.886 4.984 5.596 1.00 86.50 103 PHE A O 1
ATOM 784 N N . ALA A 1 104 ? -8.821 4.655 3.372 1.00 87.25 104 ALA A N 1
ATOM 785 C CA . ALA A 1 104 ? -9.774 3.546 3.344 1.00 87.25 104 ALA A CA 1
ATOM 786 C C . ALA A 1 104 ? -9.290 2.370 4.206 1.00 87.25 104 ALA A C 1
ATOM 788 O O . ALA A 1 104 ? -9.997 1.940 5.117 1.00 87.25 104 ALA A O 1
ATOM 789 N N . SER A 1 105 ? -8.035 1.940 4.035 1.00 87.06 105 SER A N 1
ATOM 790 C CA . SER A 1 105 ? -7.440 0.853 4.827 1.00 87.06 105 SER A CA 1
ATOM 791 C C . SER A 1 105 ? -7.351 1.177 6.324 1.00 87.06 105 SER A C 1
ATOM 793 O O . SER A 1 105 ? -7.355 0.279 7.168 1.00 87.06 105 SER A O 1
ATOM 795 N N . ARG A 1 106 ? -7.228 2.459 6.697 1.00 85.19 106 ARG A N 1
ATOM 796 C CA . ARG A 1 106 ? -7.248 2.902 8.102 1.00 85.19 106 ARG A CA 1
ATOM 797 C C . ARG A 1 106 ? -8.660 2.820 8.673 1.00 85.19 106 ARG A C 1
ATOM 799 O O . ARG A 1 106 ? -8.823 2.295 9.773 1.00 85.19 106 ARG A O 1
ATOM 806 N N . MET A 1 107 ? -9.657 3.285 7.923 1.00 84.00 107 MET A N 1
ATOM 807 C CA . MET A 1 107 ? -11.067 3.191 8.310 1.00 84.00 107 MET A CA 1
ATOM 808 C C . MET A 1 107 ? -11.528 1.737 8.417 1.00 84.00 107 MET A C 1
ATOM 810 O O . MET A 1 107 ? -12.230 1.385 9.361 1.00 84.00 107 MET A O 1
ATOM 814 N N . GLU A 1 108 ? -11.086 0.874 7.506 1.00 87.06 108 GLU A N 1
ATOM 815 C CA . GLU A 1 108 ? -11.332 -0.563 7.571 1.00 87.06 108 GLU A CA 1
ATOM 816 C C . GLU A 1 108 ? -10.729 -1.172 8.841 1.00 87.06 108 GLU A C 1
ATOM 818 O O . GLU A 1 108 ? -11.455 -1.770 9.632 1.00 87.06 108 GLU A O 1
ATOM 823 N N . ARG A 1 109 ? -9.445 -0.910 9.125 1.00 86.00 109 ARG A N 1
ATOM 824 C CA . ARG A 1 109 ? -8.788 -1.361 10.366 1.00 86.00 109 ARG A CA 1
ATOM 825 C C . ARG A 1 109 ? -9.497 -0.869 11.630 1.00 86.00 109 ARG A C 1
ATOM 827 O O . ARG A 1 109 ? -9.494 -1.575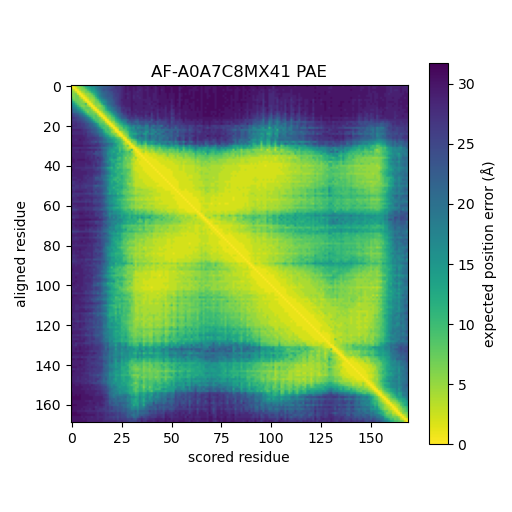 12.638 1.00 86.00 109 ARG A O 1
ATOM 834 N N . ALA A 1 110 ? -10.084 0.326 11.612 1.00 85.75 110 ALA A N 1
ATOM 835 C CA . ALA A 1 110 ? -10.885 0.835 12.724 1.00 85.75 110 ALA A CA 1
ATOM 836 C C . ALA A 1 110 ? -12.211 0.066 12.866 1.00 85.75 110 ALA A C 1
ATOM 838 O O . ALA A 1 110 ? -12.524 -0.416 13.956 1.00 85.75 110 ALA A O 1
ATOM 839 N N . ARG A 1 111 ? -12.941 -0.140 11.760 1.00 87.38 111 ARG A N 1
ATOM 840 C CA . ARG A 1 111 ? -14.183 -0.935 11.721 1.00 87.38 111 ARG A CA 1
ATOM 841 C C . ARG A 1 111 ? -13.951 -2.383 12.166 1.00 87.38 111 ARG A C 1
ATOM 843 O O . ARG A 1 111 ? -14.780 -2.958 12.866 1.00 87.38 111 ARG A O 1
ATOM 850 N N . GLU A 1 112 ? -12.830 -2.988 11.785 1.00 88.94 112 GLU A N 1
ATOM 851 C CA . GLU A 1 112 ? -12.455 -4.340 12.216 1.00 88.94 112 GLU A CA 1
ATOM 852 C C . GLU A 1 112 ? -12.183 -4.420 13.719 1.00 88.94 112 GLU A C 1
ATOM 854 O O . GLU A 1 112 ? -12.627 -5.368 14.372 1.00 88.94 112 GLU A O 1
ATOM 859 N N . ARG A 1 113 ? -11.495 -3.420 14.287 1.00 87.75 113 ARG A N 1
ATOM 860 C CA . ARG A 1 113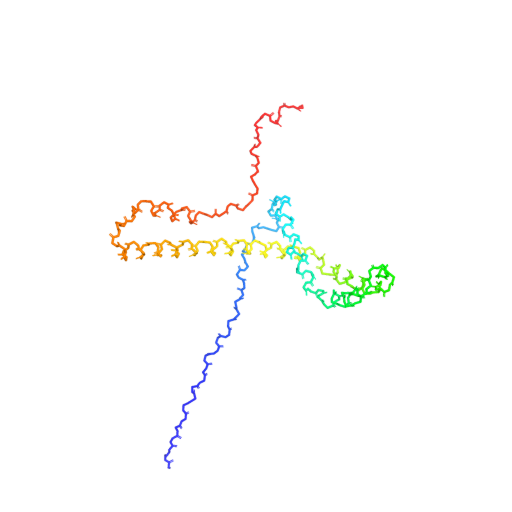 ? -11.276 -3.323 15.738 1.00 87.75 113 ARG A CA 1
ATOM 861 C C . ARG A 1 113 ? -12.600 -3.197 16.478 1.00 87.75 113 ARG A C 1
ATOM 863 O O . ARG A 1 113 ? -12.822 -3.953 17.416 1.00 87.75 113 ARG A O 1
ATOM 870 N N . GLU A 1 114 ? -13.500 -2.333 16.016 1.00 88.00 114 GLU A N 1
ATOM 871 C CA . GLU A 1 114 ? -14.827 -2.177 16.618 1.00 88.00 114 GLU A CA 1
ATOM 872 C C . GLU A 1 114 ? -15.612 -3.500 16.602 1.00 88.00 114 GLU A C 1
ATOM 874 O O . GLU A 1 114 ? -16.107 -3.949 17.636 1.00 88.00 114 GLU A O 1
ATOM 879 N N . LYS A 1 115 ? -15.658 -4.188 15.452 1.00 90.50 115 LYS A N 1
ATOM 880 C CA . LYS A 1 115 ? -16.312 -5.502 15.329 1.00 90.50 115 LYS A CA 1
ATOM 881 C C . LYS A 1 115 ? -15.694 -6.543 16.262 1.00 90.50 115 LYS A C 1
ATOM 883 O O . LYS A 1 115 ? -16.420 -7.343 16.850 1.00 90.50 115 LYS A O 1
ATOM 888 N N . LYS A 1 116 ? -14.364 -6.565 16.389 1.00 90.56 116 LYS A N 1
ATOM 889 C CA . LYS A 1 116 ? -13.655 -7.515 17.256 1.00 90.56 116 LYS A CA 1
ATOM 890 C C . LYS A 1 116 ? -13.940 -7.254 18.735 1.00 90.56 116 LYS A C 1
ATOM 892 O O . LYS A 1 116 ? -14.178 -8.210 19.468 1.00 90.56 116 LYS A O 1
ATOM 897 N N . GLU A 1 117 ? -13.962 -5.996 19.159 1.00 89.38 117 GLU A N 1
ATOM 898 C CA . GLU A 1 117 ? -14.275 -5.627 20.543 1.00 89.38 117 GLU A CA 1
ATOM 899 C C . GLU A 1 117 ? -15.752 -5.887 20.877 1.00 89.38 117 GLU A C 1
ATOM 901 O O . GLU A 1 117 ? -16.034 -6.470 21.921 1.00 89.38 117 GLU A O 1
ATOM 906 N N . ARG A 1 118 ? -16.695 -5.602 19.963 1.00 88.44 118 ARG A N 1
ATOM 907 C CA . ARG A 1 118 ? -18.113 -5.984 20.136 1.00 88.44 118 ARG A CA 1
ATOM 908 C C . ARG A 1 118 ? -18.276 -7.494 20.334 1.00 88.44 118 ARG A C 1
ATOM 910 O O . ARG A 1 118 ? -18.909 -7.921 21.295 1.00 88.44 118 ARG A O 1
ATOM 917 N N . ARG A 1 119 ? -17.620 -8.305 19.496 1.00 91.81 119 ARG A N 1
ATOM 918 C CA . ARG A 1 119 ? -17.609 -9.773 19.645 1.00 91.81 119 ARG A CA 1
ATOM 919 C C . ARG A 1 119 ? -16.996 -10.221 20.969 1.00 91.81 119 ARG A C 1
ATOM 921 O O . ARG A 1 119 ? -17.465 -11.187 21.556 1.00 91.81 119 ARG A O 1
ATOM 928 N N . LYS A 1 120 ? -15.947 -9.547 21.444 1.00 90.50 120 LYS A N 1
ATOM 929 C CA . LYS A 1 120 ? -15.313 -9.854 22.731 1.00 90.50 120 LYS A CA 1
ATOM 930 C C . LYS A 1 120 ? -16.251 -9.559 23.904 1.00 90.50 120 LYS A C 1
ATOM 932 O O . LYS A 1 120 ? -16.312 -10.371 24.818 1.00 90.50 120 LYS A O 1
ATOM 937 N N . ILE A 1 121 ? -17.000 -8.455 23.860 1.00 89.00 121 ILE A N 1
ATOM 938 C CA . ILE A 1 121 ? -18.016 -8.123 24.872 1.00 89.00 121 ILE A CA 1
ATOM 939 C C . ILE A 1 121 ? -19.111 -9.195 24.892 1.00 89.00 121 ILE A C 1
ATOM 941 O O . ILE A 1 121 ? -19.455 -9.697 25.956 1.00 89.00 121 ILE A O 1
ATOM 945 N N . GLU A 1 122 ? -19.621 -9.598 23.726 1.00 89.19 122 GLU A N 1
ATOM 946 C CA . GLU A 1 122 ? -20.606 -10.684 23.621 1.00 89.19 122 GLU A CA 1
ATOM 947 C C . GLU A 1 122 ? -20.062 -12.011 24.170 1.00 89.19 122 GLU A C 1
ATOM 949 O O . GLU A 1 122 ? -20.738 -12.682 24.950 1.00 89.19 122 GLU A O 1
ATOM 954 N N . GLN A 1 123 ? -18.820 -12.366 23.822 1.00 90.12 123 GLN A N 1
ATOM 955 C CA . GLN A 1 123 ? -18.152 -13.561 24.341 1.00 90.12 123 GLN A CA 1
ATOM 956 C C . GLN A 1 123 ? -17.944 -13.498 25.855 1.00 90.12 123 GLN A C 1
ATOM 958 O O . GLN A 1 123 ? -18.124 -14.509 26.525 1.00 90.12 123 GLN A O 1
ATOM 963 N N . GLU A 1 124 ? -17.588 -12.338 26.411 1.00 88.44 124 GLU A N 1
ATOM 964 C CA . GLU A 1 124 ? -17.450 -12.166 27.859 1.00 88.44 124 GLU A CA 1
ATOM 965 C C . GLU A 1 124 ? -18.797 -12.338 28.569 1.00 88.44 124 GLU A C 1
ATOM 967 O O . GLU A 1 124 ? -18.853 -13.016 29.594 1.00 88.44 124 GLU A O 1
ATOM 972 N N . ARG A 1 125 ? -19.886 -11.781 28.015 1.00 87.81 125 ARG A N 1
ATOM 973 C CA . ARG A 1 125 ? -21.244 -11.968 28.555 1.00 87.81 125 ARG A CA 1
ATOM 974 C C . ARG A 1 125 ? -21.625 -13.445 28.584 1.00 87.81 125 ARG A C 1
ATOM 976 O O . ARG A 1 125 ? -22.002 -13.948 29.637 1.00 87.81 125 ARG A O 1
ATOM 983 N N . PHE A 1 126 ? -21.434 -14.141 27.463 1.00 89.50 126 PHE A N 1
ATOM 984 C CA . PHE A 1 126 ? -21.694 -15.576 27.369 1.00 89.50 126 PHE A CA 1
ATOM 985 C C . PHE A 1 126 ? -20.837 -16.386 28.354 1.00 89.50 126 PHE A C 1
ATOM 987 O O . PHE A 1 126 ? -21.341 -17.271 29.037 1.00 89.50 126 PHE A O 1
ATOM 994 N N . HIS A 1 127 ? -19.546 -16.067 28.478 1.00 87.75 127 HIS A N 1
ATOM 995 C CA . HIS A 1 127 ? -18.644 -16.765 29.396 1.00 87.75 127 HIS A CA 1
ATOM 996 C C . HIS A 1 127 ? -19.042 -16.553 30.865 1.00 87.75 127 HIS A C 1
ATOM 998 O O . HIS A 1 127 ? -18.981 -17.490 31.660 1.00 87.75 127 HIS A O 1
ATOM 1004 N N . ARG A 1 128 ? -19.466 -15.339 31.239 1.00 86.94 128 ARG A N 1
ATOM 1005 C CA . ARG A 1 128 ? -19.945 -15.034 32.596 1.00 86.94 128 ARG A CA 1
ATOM 1006 C C . ARG A 1 128 ? -21.220 -15.795 32.932 1.00 86.94 128 ARG A C 1
ATOM 1008 O O . ARG A 1 128 ? -21.276 -16.399 33.998 1.00 86.94 128 ARG A O 1
ATOM 1015 N N . GLU A 1 129 ? -22.188 -15.798 32.018 1.00 88.75 129 GLU A N 1
ATOM 1016 C CA . GLU A 1 129 ? -23.430 -16.563 32.160 1.00 88.75 129 GLU A CA 1
ATOM 1017 C C . GLU A 1 129 ? -23.134 -18.061 32.310 1.00 88.75 129 GLU A C 1
ATOM 1019 O O . GLU A 1 129 ? -23.621 -18.701 33.240 1.00 88.75 129 GLU A O 1
ATOM 1024 N N . TRP A 1 130 ? -22.247 -18.598 31.467 1.00 88.62 130 TRP A N 1
ATOM 1025 C CA . TRP A 1 130 ? -21.824 -19.998 31.518 1.00 88.62 130 TRP A CA 1
ATOM 1026 C C . TRP A 1 130 ? -21.157 -20.384 32.847 1.00 88.62 130 TRP A C 1
ATOM 1028 O O . TRP A 1 130 ? -21.372 -21.482 33.356 1.00 88.62 130 TRP A O 1
ATOM 1038 N N . TRP A 1 131 ? -20.345 -19.493 33.420 1.00 87.88 131 TRP A N 1
ATOM 1039 C CA . TRP A 1 131 ? -19.636 -19.740 34.681 1.00 87.88 131 TRP A CA 1
ATOM 1040 C C . TRP A 1 131 ? -20.438 -19.338 35.933 1.00 87.88 131 TRP A C 1
ATOM 1042 O O . TRP A 1 131 ? -19.929 -19.441 37.048 1.00 87.88 131 TRP A O 1
ATOM 1052 N N . GLY A 1 132 ? -21.678 -18.860 35.777 1.00 88.31 132 GLY A N 1
ATOM 1053 C CA . GLY A 1 132 ? -22.509 -18.393 36.892 1.00 88.31 132 GLY A CA 1
ATOM 1054 C C . GLY A 1 132 ? -21.942 -17.165 37.618 1.00 88.31 132 GLY A C 1
ATOM 1055 O O . GLY A 1 132 ? -22.228 -16.955 38.797 1.00 88.31 132 GLY A O 1
ATOM 1056 N N . LEU A 1 133 ? -21.110 -16.367 36.942 1.00 86.31 133 LEU A N 1
ATOM 1057 C CA . LEU A 1 133 ? -20.592 -15.107 37.475 1.00 86.31 133 LEU A CA 1
ATOM 1058 C C . LEU A 1 133 ? -21.662 -14.009 37.378 1.00 86.31 133 LEU A C 1
ATOM 1060 O O . LEU A 1 133 ? -22.447 -14.009 36.429 1.00 86.31 133 LEU A O 1
ATOM 1064 N N . PRO A 1 134 ? -21.662 -13.021 38.293 1.00 83.06 134 PRO A N 1
ATOM 1065 C CA . PRO A 1 134 ? -22.525 -11.853 38.170 1.00 83.06 134 PRO A CA 1
ATOM 1066 C C . PRO A 1 134 ? -22.310 -11.126 36.836 1.00 83.06 134 PRO A C 1
ATOM 1068 O O . PRO A 1 134 ? -21.171 -11.005 36.349 1.00 83.06 134 PRO A O 1
ATOM 1071 N N . GLU A 1 135 ? -23.407 -10.620 36.263 1.00 80.06 135 GLU A N 1
ATOM 1072 C CA . GLU A 1 135 ? -23.343 -9.758 35.084 1.00 80.06 135 GLU A CA 1
ATOM 1073 C C . GLU A 1 135 ? -22.515 -8.508 35.413 1.00 80.06 135 GLU A C 1
ATOM 1075 O O . GLU A 1 135 ? -22.477 -8.031 36.550 1.00 80.06 135 GLU A O 1
ATOM 1080 N N . ARG A 1 136 ? -21.768 -8.027 34.418 1.00 80.38 136 ARG A N 1
ATOM 1081 C CA . ARG A 1 136 ? -20.938 -6.833 34.577 1.00 80.38 136 ARG A CA 1
ATOM 1082 C C . ARG A 1 136 ? -21.837 -5.606 34.716 1.00 80.38 136 ARG A C 1
ATOM 1084 O O . ARG A 1 136 ? -22.940 -5.598 34.175 1.00 80.38 136 ARG A O 1
ATOM 1091 N N . ASP A 1 137 ? -21.357 -4.578 35.409 1.00 84.62 137 ASP A N 1
ATOM 1092 C CA . ASP A 1 137 ? -22.154 -3.375 35.639 1.00 84.62 137 ASP A CA 1
ATOM 1093 C C . ASP A 1 137 ? -22.581 -2.740 34.292 1.00 84.62 137 ASP A C 1
ATOM 1095 O O . ASP A 1 137 ? -21.725 -2.474 33.433 1.00 84.62 137 ASP A O 1
ATOM 1099 N N . PRO A 1 138 ? -23.889 -2.525 34.057 1.00 82.50 138 PRO A N 1
ATOM 1100 C CA . PRO A 1 138 ? -24.391 -2.003 32.789 1.00 82.50 138 PRO A CA 1
ATOM 1101 C C . PRO A 1 138 ? -23.866 -0.594 32.462 1.00 82.50 138 PRO A C 1
ATOM 1103 O O . PRO A 1 138 ? -23.717 -0.269 31.279 1.00 82.50 138 PRO A O 1
ATOM 1106 N N . GLU A 1 139 ? -23.523 0.227 33.461 1.00 83.50 139 GLU A N 1
ATOM 1107 C CA . GLU A 1 139 ? -22.903 1.544 33.249 1.00 83.50 139 GLU A CA 1
ATOM 1108 C C . GLU A 1 139 ? -21.481 1.409 32.686 1.00 83.50 139 GLU A C 1
ATOM 1110 O O . GLU A 1 139 ? -21.092 2.137 31.765 1.00 83.50 139 GLU A O 1
ATOM 1115 N N . GLU A 1 140 ? -20.705 0.442 33.183 1.00 83.62 140 GLU A N 1
ATOM 1116 C CA . GLU A 1 140 ? -19.348 0.180 32.696 1.00 83.62 140 GLU A CA 1
ATOM 1117 C C . GLU A 1 140 ? -19.357 -0.319 31.250 1.00 83.62 140 GLU A C 1
ATOM 1119 O O . GLU A 1 140 ? -18.565 0.146 30.427 1.00 83.62 140 GLU A O 1
ATOM 1124 N N . VAL A 1 141 ? -20.285 -1.222 30.914 1.00 83.31 141 VAL A N 1
ATOM 1125 C CA . VAL A 1 141 ? -20.469 -1.720 29.541 1.00 83.31 141 VAL A CA 1
ATOM 1126 C C . VAL A 1 141 ? -20.857 -0.578 28.601 1.00 83.31 141 VAL A C 1
ATOM 1128 O O . VAL A 1 141 ? -20.271 -0.438 27.527 1.00 83.31 141 VAL A O 1
ATOM 1131 N N . ARG A 1 142 ? -21.791 0.287 29.012 1.00 84.75 142 ARG A N 1
ATOM 1132 C CA . ARG A 1 142 ? -22.214 1.447 28.217 1.00 84.75 142 ARG A CA 1
ATOM 1133 C C . ARG A 1 142 ? -21.060 2.416 27.964 1.00 84.75 142 ARG A C 1
ATOM 1135 O O . ARG A 1 142 ? -20.866 2.856 26.833 1.00 84.75 142 ARG A O 1
ATOM 1142 N N . ARG A 1 143 ? -20.247 2.690 28.988 1.00 87.12 143 ARG A N 1
ATOM 1143 C CA . ARG A 1 143 ? -19.064 3.554 28.881 1.00 87.12 143 ARG A CA 1
ATOM 1144 C C . ARG A 1 143 ? -17.971 2.951 27.995 1.00 87.12 143 ARG A C 1
ATOM 1146 O O . ARG A 1 143 ? -17.223 3.693 27.360 1.00 87.12 143 ARG A O 1
ATOM 1153 N N . GLU A 1 144 ? -17.826 1.628 27.962 1.00 83.56 144 GLU A N 1
ATOM 1154 C CA . GLU A 1 144 ? -16.905 0.952 27.041 1.00 83.56 144 GLU A CA 1
ATOM 1155 C C . GLU A 1 144 ? -17.394 0.991 25.593 1.00 83.56 144 GLU A C 1
ATOM 1157 O O . GLU A 1 144 ? -16.603 1.311 24.706 1.00 83.56 144 GLU A O 1
ATOM 1162 N N . LEU A 1 145 ? -18.686 0.757 25.354 1.00 84.00 145 LEU A N 1
ATOM 1163 C CA . LEU A 1 145 ? -19.290 0.876 24.024 1.00 84.00 145 LEU A CA 1
ATOM 1164 C C . LEU A 1 145 ? -19.160 2.302 23.471 1.00 84.00 145 LEU A C 1
ATOM 1166 O O . LEU A 1 145 ? -18.711 2.476 22.343 1.00 84.00 145 LEU A O 1
ATOM 1170 N N . GLU A 1 146 ? -19.424 3.323 24.288 1.00 84.62 146 GLU A N 1
ATOM 1171 C CA . GLU A 1 146 ? -19.261 4.730 23.892 1.00 84.62 146 GLU A CA 1
ATOM 1172 C C . GLU A 1 146 ? -17.798 5.074 23.546 1.00 84.62 146 GLU A C 1
ATOM 1174 O O . GLU A 1 146 ? -17.516 5.822 22.607 1.00 84.62 146 GLU A O 1
ATOM 1179 N N . LYS A 1 147 ? -16.827 4.498 24.271 1.00 84.38 147 LYS A N 1
ATOM 1180 C CA . LYS A 1 147 ? -15.398 4.655 23.947 1.00 84.38 147 LYS A CA 1
ATOM 1181 C C . LYS A 1 147 ? -15.023 3.971 22.633 1.00 84.38 147 LYS A C 1
ATOM 1183 O O . LYS A 1 147 ? -14.161 4.499 21.932 1.00 84.38 147 LYS A O 1
ATOM 1188 N N . LEU A 1 148 ? -15.625 2.819 22.331 1.00 80.25 148 LEU A N 1
ATOM 1189 C CA . LEU A 1 148 ? -15.401 2.067 21.092 1.00 80.25 148 LEU A CA 1
ATOM 1190 C C . LEU A 1 148 ? -16.000 2.775 19.872 1.00 80.25 148 LEU A C 1
ATOM 1192 O O . LEU A 1 148 ? -15.392 2.757 18.807 1.00 80.25 148 LEU A O 1
ATOM 1196 N N . GLU A 1 149 ? -17.147 3.435 20.039 1.00 78.00 149 GLU A N 1
ATOM 1197 C CA . GLU A 1 149 ? -17.829 4.195 18.981 1.00 78.00 149 GLU A CA 1
ATOM 1198 C C . GLU A 1 149 ? -17.153 5.537 18.668 1.00 78.00 149 GLU A C 1
ATOM 1200 O O . GLU A 1 149 ? -17.423 6.155 17.635 1.00 78.00 149 GLU A O 1
ATOM 1205 N N . ARG A 1 150 ? -16.248 6.010 19.535 1.00 79.12 150 ARG A N 1
ATOM 1206 C CA . ARG A 1 150 ? -15.573 7.290 19.331 1.00 79.12 150 ARG A CA 1
ATOM 1207 C C . ARG A 1 150 ? -14.611 7.203 18.133 1.00 79.12 150 ARG A C 1
ATOM 1209 O O . ARG A 1 150 ? -13.627 6.463 18.206 1.00 79.12 150 ARG A O 1
ATOM 1216 N N . PRO A 1 151 ? -14.817 8.000 17.066 1.00 67.81 151 PRO A N 1
ATOM 1217 C CA . PRO A 1 151 ? -14.006 7.908 15.857 1.00 67.81 151 PRO A CA 1
ATOM 1218 C C . PRO A 1 151 ? -12.541 8.263 16.131 1.00 67.81 151 PRO A C 1
ATOM 1220 O O . PRO A 1 151 ? -12.226 9.167 16.914 1.00 67.81 151 PRO A O 1
ATOM 1223 N N . GLU A 1 152 ? -11.630 7.559 15.456 1.00 67.62 152 GLU A N 1
ATOM 1224 C CA . GLU A 1 152 ? -10.200 7.854 15.514 1.00 67.62 152 GLU A CA 1
ATOM 1225 C C . GLU A 1 152 ? -9.944 9.249 14.912 1.00 67.62 152 GLU A C 1
ATOM 1227 O O . GLU A 1 152 ? -10.413 9.573 13.820 1.00 67.62 152 GLU A O 1
ATOM 1232 N N . ARG A 1 153 ? -9.209 10.111 15.626 1.00 65.38 153 ARG A N 1
ATOM 1233 C CA . ARG A 1 153 ? -8.893 11.460 15.139 1.00 65.38 153 ARG A CA 1
ATOM 1234 C C . ARG A 1 153 ? -7.863 11.368 14.009 1.00 65.38 153 ARG A C 1
ATOM 1236 O O . ARG A 1 153 ? -6.690 11.097 14.258 1.00 65.38 153 ARG A O 1
ATOM 1243 N N . VAL A 1 154 ? -8.296 11.633 12.779 1.00 61.22 154 VAL A N 1
ATOM 1244 C CA . VAL A 1 154 ? -7.429 11.675 11.594 1.00 61.22 154 VAL A CA 1
ATOM 1245 C C . VAL A 1 154 ? -6.878 13.092 11.420 1.00 61.22 154 VAL A C 1
ATOM 1247 O O . VAL A 1 154 ? -7.608 14.011 11.063 1.00 61.22 154 VAL A O 1
ATOM 1250 N N . GLY A 1 155 ? -5.589 13.275 11.711 1.00 57.56 155 GLY A N 1
ATOM 1251 C CA . GLY A 1 155 ? -4.876 14.546 11.549 1.00 57.56 155 GLY A CA 1
ATOM 1252 C C . GLY A 1 155 ? -3.990 14.862 12.750 1.00 57.56 155 GLY A C 1
ATOM 1253 O O . GLY A 1 155 ? -4.402 14.707 13.901 1.00 57.56 155 GLY A O 1
ATOM 1254 N N . GLY A 1 156 ? -2.746 15.269 12.482 1.00 52.12 156 GLY A N 1
ATOM 1255 C CA . GLY A 1 156 ? -1.829 15.734 13.520 1.00 52.12 156 GLY A CA 1
ATOM 1256 C C . GLY A 1 156 ? -2.440 16.900 14.300 1.00 52.12 156 GLY A C 1
ATOM 1257 O O . GLY A 1 156 ? -3.169 17.722 13.746 1.00 52.12 156 GLY A O 1
ATOM 1258 N N . ALA A 1 157 ? -2.168 16.973 15.602 1.00 49.78 157 ALA A N 1
ATOM 1259 C CA . ALA A 1 157 ? -2.585 18.122 16.390 1.00 49.78 157 ALA A CA 1
ATOM 1260 C C . ALA A 1 157 ? -1.886 19.376 15.844 1.00 49.78 157 ALA A C 1
ATOM 1262 O O . ALA A 1 157 ? -0.670 19.512 15.971 1.00 49.78 157 ALA A O 1
ATOM 1263 N N . VAL A 1 158 ? -2.646 20.303 15.258 1.00 49.53 158 VAL A N 1
ATOM 1264 C CA . VAL A 1 158 ? -2.163 21.675 15.091 1.00 49.53 158 VAL A CA 1
ATOM 1265 C C . VAL A 1 158 ? -1.928 22.185 16.509 1.00 49.53 158 VAL A C 1
ATOM 1267 O O . VAL A 1 158 ? -2.873 22.243 17.303 1.00 49.53 158 VAL A O 1
ATOM 1270 N N . ARG A 1 159 ? -0.672 22.480 16.877 1.00 48.59 159 ARG A N 1
ATOM 1271 C CA . ARG A 1 159 ? -0.412 23.180 18.139 1.00 48.59 159 ARG A CA 1
ATOM 1272 C C . ARG A 1 159 ? -1.271 24.440 18.120 1.00 48.59 159 ARG A C 1
ATOM 1274 O O . ARG A 1 159 ? -1.215 25.198 17.153 1.00 48.59 159 ARG A O 1
ATOM 1281 N N . ARG A 1 160 ? -2.088 24.650 19.156 1.00 55.88 160 ARG A N 1
ATOM 1282 C CA . ARG A 1 160 ? -2.709 25.964 19.345 1.00 55.88 160 ARG A CA 1
ATOM 1283 C C . ARG A 1 160 ? -1.549 26.951 19.439 1.00 55.88 160 ARG A C 1
ATOM 1285 O O . ARG A 1 160 ? -0.649 26.728 20.239 1.00 55.88 160 ARG A O 1
ATOM 1292 N N . ARG A 1 161 ? -1.531 27.959 18.567 1.00 49.44 161 ARG A N 1
ATOM 1293 C CA . ARG A 1 161 ? -0.540 29.030 18.636 1.00 49.44 161 ARG A CA 1
ATOM 1294 C C . ARG A 1 161 ? -0.742 29.728 19.976 1.00 49.44 161 ARG A C 1
ATOM 1296 O O . ARG A 1 161 ? -1.854 30.190 20.243 1.00 49.44 161 ARG A O 1
ATOM 1303 N N . ASP A 1 162 ? 0.278 29.727 20.825 1.00 56.28 162 ASP A N 1
ATOM 1304 C CA . ASP A 1 162 ? 0.214 30.468 22.075 1.00 56.28 162 ASP A CA 1
ATOM 1305 C C . ASP A 1 162 ? 0.181 31.965 21.720 1.00 56.28 162 ASP A C 1
ATOM 1307 O O . ASP A 1 162 ? 0.930 32.399 20.839 1.00 56.28 162 ASP A O 1
ATOM 1311 N N . PRO A 1 163 ? -0.660 32.791 22.369 1.00 62.94 163 PRO A N 1
ATOM 1312 C CA . PRO A 1 163 ? -0.720 34.232 22.099 1.00 62.94 163 PRO A CA 1
ATOM 1313 C C . PRO A 1 163 ? 0.635 34.950 22.230 1.00 62.94 163 PRO A C 1
ATOM 1315 O O . PRO A 1 163 ? 0.811 36.032 21.683 1.00 62.94 163 PRO A O 1
ATOM 1318 N N . LYS A 1 164 ? 1.602 34.336 22.923 1.00 59.62 164 LYS A N 1
ATOM 1319 C CA . LYS A 1 164 ? 2.959 34.856 23.137 1.00 59.62 164 LYS A CA 1
ATOM 1320 C C . LYS A 1 164 ? 3.878 34.735 21.912 1.00 59.62 164 LYS A C 1
ATOM 1322 O O . LYS A 1 164 ? 4.882 35.432 21.855 1.00 59.62 164 LYS A O 1
ATOM 1327 N N . ASP A 1 165 ? 3.523 33.932 20.906 1.00 62.25 165 ASP A N 1
ATOM 1328 C CA . ASP A 1 165 ? 4.322 33.729 19.682 1.00 62.25 165 ASP A CA 1
ATOM 1329 C C . ASP A 1 165 ? 4.107 34.835 18.617 1.00 62.25 165 ASP A C 1
ATOM 1331 O O . ASP A 1 165 ? 4.443 34.662 17.438 1.00 62.25 165 ASP A O 1
ATOM 1335 N N . GLY A 1 166 ? 3.446 35.937 18.990 1.00 57.72 166 GLY A N 1
ATOM 1336 C CA . GLY A 1 166 ? 3.115 37.068 18.115 1.00 57.72 166 GLY A CA 1
ATOM 1337 C C . GLY A 1 166 ? 3.722 38.408 18.534 1.00 57.72 166 GLY A C 1
ATOM 1338 O O . GLY A 1 166 ? 3.603 39.368 17.781 1.00 57.72 166 GLY A O 1
ATOM 1339 N N . GLU A 1 167 ? 4.381 38.483 19.690 1.00 53.22 167 GLU A N 1
ATOM 1340 C CA . GLU A 1 167 ? 4.919 39.732 20.238 1.00 53.22 167 GLU A CA 1
ATOM 1341 C C . GLU A 1 167 ? 6.446 39.704 20.156 1.00 53.22 167 GLU A C 1
ATOM 1343 O O . GLU A 1 167 ? 7.154 39.332 21.086 1.00 53.22 167 GLU A O 1
ATOM 1348 N N . GLY A 1 168 ? 6.955 39.980 18.959 1.00 57.44 168 GLY A N 1
ATOM 1349 C CA . GLY A 1 168 ? 8.378 39.862 18.669 1.00 57.44 168 GLY A CA 1
ATOM 1350 C C . GLY A 1 168 ? 8.738 40.237 17.240 1.00 57.44 168 GLY A C 1
ATOM 1351 O O . GLY A 1 168 ? 9.449 39.478 16.583 1.00 57.44 168 GLY A O 1
ATOM 1352 N N . ARG A 1 169 ? 8.229 41.371 16.746 1.00 43.78 169 ARG A N 1
ATOM 1353 C CA . ARG A 1 169 ? 8.894 42.173 15.713 1.00 43.78 169 ARG A CA 1
ATOM 1354 C C . ARG A 1 169 ? 8.371 43.599 15.687 1.00 43.78 169 ARG A C 1
ATOM 1356 O O . ARG A 1 169 ? 7.132 43.748 15.709 1.00 43.78 169 ARG A O 1
#

Nearest PDB structures (foldseek):
  2nd4-assembly1_A  TM=4.369E-01  e=7.805E+00  Streptococcus parasanguinis FW213

Radius of gyration: 27.76 Å; Cα contacts (8 Å, |Δi|>4): 67; chains: 1; bounding box: 82×77×66 Å

Foldseek 3Di:
DDDDDDDDDDDDDPPDPPPPPQDDDDDPPDADADPVLLVVLVVLLVVVLCVQLVVLVVVLCVQCVPPDPCSCPRSVVSVVVSVVSSVVSPDVVSSVVSV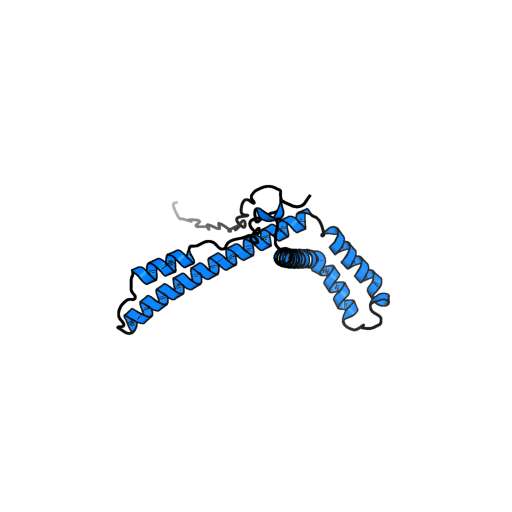SVSVSVVVVVLVVVLVVVVVVLVVVQVVCVVVVHDDDDPVVVVVVNVVSPDDDDHHDDPPDPDPVVPPDD

Organism: NCBI:txid323545

pLDDT: mean 77.3, std 19.52, range [33.41, 96.0]

Sequence (169 aa):
MASAGGGDVSGNRKGGAVEDERLPIPSRNPLPLSASQEAQVREVFNARVRAHCADDIKAFADCARNRTFSIPFACRALSHAMNNCMLAHATPAEHDRAREDWFASRMERAREREKKERRKIEQERFHREWWGLPERDPEEVRRELEKLERPERVGGAVRRRDPKDGEGR

Solvent-accessible surface area (backbone atoms only — not comparable to full-atom values): 10468 Å² total; per-residue (Å²): 135,91,78,85,89,83,85,84,85,78,77,93,73,85,75,79,77,80,70,75,82,74,72,85,70,82,64,98,60,78,77,78,64,43,76,72,54,49,51,53,29,49,51,48,30,52,52,51,37,45,62,75,34,40,66,39,48,46,55,33,48,64,62,38,74,86,36,82,87,53,32,80,69,78,37,37,70,41,50,50,52,29,51,52,47,42,58,72,55,66,40,73,68,49,48,52,51,20,43,52,50,48,53,49,56,48,53,48,55,50,53,52,49,43,54,53,52,53,51,48,53,53,50,50,53,51,50,29,60,73,69,72,46,78,81,74,60,67,68,58,54,51,55,50,50,55,60,61,69,52,76,81,82,86,62,64,82,76,73,78,79,59,84,74,84,72,76,84,129

InterPro domains:
  IPR013892 Cytochrome c oxidase biogenesis protein Cmc1-like [PF08583] (42-108)

Mean predicted aligned error: 13.75 Å